Protein AF-A0A4Y8UQX4-F1 (afdb_monomer_lite)

InterPro domains:
  IPR057727 WCX domain [PF25583] (5-45)

Secondary structure (DSSP, 8-state):
------------HHHHHHHHHHGGG----S-HHHHHHHHHHHHHHHHHHHH----SS--

Organism: NCBI:txid2518605

Foldseek 3Di:
DDDDDDDDDDDDPVNLVVQVVCPPNDADPDDPVVNVVNVVVVVLVVVCVVPVDNPPPDD

Structure (mmCIF, N/CA/C/O backbone):
data_AF-A0A4Y8UQX4-F1
#
_entry.id   AF-A0A4Y8UQX4-F1
#
loop_
_atom_site.group_PDB
_atom_site.id
_atom_site.type_symbol
_atom_site.label_atom_id
_atom_site.label_alt_id
_atom_site.label_comp_id
_atom_site.label_asym_id
_atom_site.label_entity_id
_atom_site.label_seq_id
_atom_site.pdbx_PDB_ins_code
_atom_site.Cartn_x
_atom_site.Cartn_y
_atom_site.Cartn_z
_atom_site.occupancy
_atom_site.B_iso_or_equiv
_atom_site.auth_seq_id
_atom_site.auth_comp_id
_atom_site.auth_asym_id
_atom_site.auth_atom_id
_atom_site.pdbx_PDB_model_num
ATOM 1 N N . MET A 1 1 ? -14.683 -4.045 -17.399 1.00 77.00 1 MET A N 1
ATOM 2 C CA . MET A 1 1 ? -13.477 -4.333 -18.206 1.00 77.00 1 MET A CA 1
ATOM 3 C C . MET A 1 1 ? -12.301 -3.706 -17.477 1.00 77.00 1 MET A C 1
ATOM 5 O O . MET A 1 1 ? -12.391 -2.523 -17.181 1.00 77.00 1 MET A O 1
ATOM 9 N N . TYR A 1 2 ? -11.277 -4.473 -17.108 1.00 80.94 2 TYR A N 1
ATOM 10 C CA . TYR A 1 2 ? -10.069 -3.933 -16.475 1.00 80.94 2 TYR A CA 1
ATOM 11 C C . TYR A 1 2 ? -8.904 -4.001 -17.470 1.00 80.94 2 TYR A C 1
ATOM 13 O O . TYR A 1 2 ? -8.952 -4.779 -18.424 1.00 80.94 2 TYR A O 1
ATOM 21 N N . ARG A 1 3 ? -7.902 -3.137 -17.297 1.00 90.50 3 ARG A N 1
ATOM 22 C CA . ARG A 1 3 ? -6.679 -3.127 -18.106 1.00 90.50 3 ARG A CA 1
ATOM 23 C C . ARG A 1 3 ? -5.49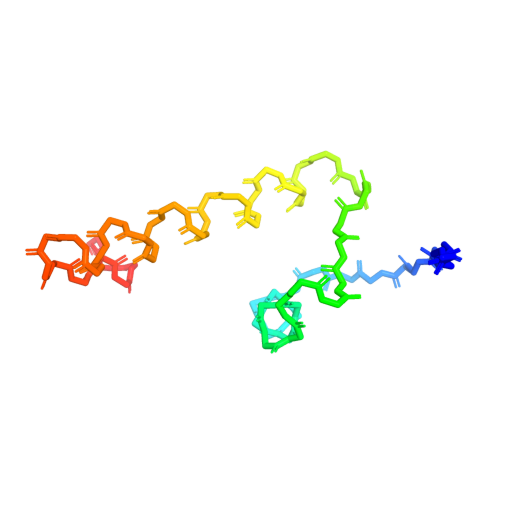9 -3.419 -17.198 1.00 90.50 3 ARG A C 1
ATOM 25 O O . ARG A 1 3 ? -5.397 -2.832 -16.125 1.00 90.50 3 ARG A O 1
ATOM 32 N N . GLU A 1 4 ? -4.638 -4.325 -17.634 1.00 92.62 4 GLU A N 1
ATOM 33 C CA . GLU A 1 4 ? -3.417 -4.667 -16.914 1.00 92.62 4 GLU A CA 1
ATOM 34 C C . GLU A 1 4 ? -2.256 -3.822 -17.435 1.00 92.62 4 GLU A C 1
ATOM 36 O O . GLU A 1 4 ? -2.079 -3.657 -18.642 1.00 92.62 4 GLU A O 1
ATOM 41 N N . TYR A 1 5 ? -1.458 -3.301 -16.507 1.00 90.38 5 TYR A N 1
ATOM 42 C CA . TYR A 1 5 ? -0.244 -2.553 -16.797 1.00 90.38 5 TYR A CA 1
ATOM 43 C C . TYR A 1 5 ? 0.905 -3.180 -16.013 1.00 90.38 5 TYR A C 1
ATOM 45 O O . TYR A 1 5 ? 0.740 -3.556 -14.854 1.00 90.38 5 TYR A O 1
ATOM 53 N N . THR A 1 6 ? 2.073 -3.289 -16.644 1.00 92.44 6 THR A N 1
ATOM 54 C CA . THR A 1 6 ? 3.316 -3.673 -15.966 1.00 92.44 6 THR A CA 1
ATOM 55 C C . THR A 1 6 ? 4.224 -2.456 -15.929 1.00 92.44 6 THR A C 1
ATOM 57 O O . THR A 1 6 ? 4.520 -1.877 -16.972 1.00 92.44 6 THR A O 1
ATOM 60 N N . LEU A 1 7 ? 4.645 -2.061 -14.729 1.00 88.44 7 LEU A N 1
ATOM 61 C CA . LEU A 1 7 ? 5.488 -0.893 -14.505 1.00 88.44 7 LEU A CA 1
ATOM 62 C C . LEU A 1 7 ? 6.716 -1.306 -13.692 1.00 88.44 7 LEU A C 1
ATOM 64 O O . LEU A 1 7 ? 6.586 -1.992 -12.679 1.00 88.44 7 LEU A O 1
ATOM 68 N N . THR A 1 8 ? 7.898 -0.864 -14.112 1.00 89.94 8 THR A N 1
ATOM 69 C CA . THR A 1 8 ? 9.136 -1.050 -13.346 1.00 89.94 8 THR A CA 1
ATOM 70 C C . THR A 1 8 ? 9.409 0.223 -12.565 1.00 89.94 8 THR A C 1
ATOM 72 O O . THR A 1 8 ? 9.905 1.203 -13.115 1.00 89.94 8 THR A O 1
ATOM 75 N N . VAL A 1 9 ? 9.062 0.215 -11.282 1.00 85.06 9 VAL A N 1
ATOM 76 C CA . VAL A 1 9 ? 9.243 1.352 -10.375 1.00 85.06 9 VAL A CA 1
ATOM 77 C C . VAL A 1 9 ? 9.939 0.909 -9.099 1.00 85.06 9 VAL A C 1
ATOM 79 O O . VAL A 1 9 ? 9.858 -0.254 -8.705 1.00 85.06 9 VAL A O 1
ATOM 82 N N . ARG A 1 10 ? 10.604 1.852 -8.430 1.00 85.50 10 ARG A N 1
ATOM 83 C CA . ARG A 1 10 ? 11.031 1.678 -7.043 1.00 85.50 10 ARG A CA 1
ATOM 84 C C . ARG A 1 10 ? 9.921 2.249 -6.154 1.00 85.50 10 ARG A C 1
ATOM 86 O O . ARG A 1 10 ? 9.797 3.471 -6.122 1.00 85.50 10 ARG A O 1
ATOM 93 N N . PRO A 1 11 ? 9.104 1.415 -5.486 1.00 77.06 11 PRO A N 1
ATOM 94 C CA . PRO A 1 11 ? 8.000 1.913 -4.675 1.00 77.06 11 PRO A CA 1
ATOM 95 C C . PRO A 1 11 ? 8.556 2.770 -3.531 1.00 77.06 11 PRO A C 1
ATOM 97 O O . PRO A 1 11 ? 9.301 2.288 -2.680 1.00 77.06 11 PRO A O 1
ATOM 100 N N . SER A 1 12 ? 8.254 4.067 -3.578 1.00 86.56 12 SER A N 1
ATOM 101 C CA . SER A 1 12 ? 8.517 5.032 -2.512 1.00 86.56 12 SER A CA 1
ATOM 102 C C . SER A 1 12 ? 7.237 5.283 -1.716 1.00 86.56 12 SER A C 1
ATOM 104 O O . SER A 1 12 ? 6.145 4.908 -2.146 1.00 86.56 12 SER A O 1
ATOM 106 N N . ARG A 1 13 ? 7.355 5.976 -0.578 1.00 86.19 13 ARG A N 1
ATOM 107 C CA . ARG A 1 13 ? 6.191 6.432 0.195 1.00 86.19 13 ARG A CA 1
ATOM 108 C C . ARG A 1 13 ? 5.209 7.223 -0.679 1.00 86.19 13 ARG A C 1
ATOM 110 O O . ARG A 1 13 ? 4.018 6.948 -0.637 1.00 86.19 13 ARG A O 1
ATOM 117 N N . ASP A 1 14 ? 5.708 8.135 -1.512 1.00 88.31 14 ASP A N 1
ATOM 118 C CA . ASP A 1 14 ? 4.867 8.951 -2.400 1.00 88.31 14 ASP A CA 1
ATOM 119 C C . ASP A 1 14 ? 4.121 8.096 -3.430 1.00 88.31 14 ASP A C 1
ATOM 121 O O . ASP A 1 14 ? 2.952 8.340 -3.712 1.00 88.31 14 ASP A O 1
ATOM 125 N N . PHE A 1 15 ? 4.762 7.042 -3.948 1.00 89.50 15 PHE A N 1
ATOM 126 C CA . PHE A 1 15 ? 4.114 6.115 -4.874 1.00 89.50 15 PHE A CA 1
ATOM 127 C C . PHE A 1 15 ? 2.951 5.363 -4.213 1.00 89.50 15 PHE A C 1
ATOM 129 O O . PHE A 1 15 ? 1.888 5.227 -4.813 1.00 89.50 15 PHE A O 1
ATOM 136 N N . LEU A 1 16 ? 3.128 4.904 -2.969 1.00 90.06 16 LEU A N 1
ATOM 137 C CA . LEU A 1 16 ? 2.052 4.267 -2.202 1.00 90.06 16 LEU A CA 1
ATOM 138 C C . LEU A 1 16 ? 0.891 5.236 -1.953 1.00 90.06 16 LEU A C 1
ATOM 140 O O . LEU A 1 16 ? -0.269 4.854 -2.101 1.00 90.06 16 LEU A O 1
ATOM 144 N N . GLN A 1 17 ? 1.196 6.496 -1.636 1.00 89.50 17 GLN A N 1
ATOM 145 C CA . GLN A 1 17 ? 0.174 7.524 -1.437 1.00 89.50 17 GLN A CA 1
ATOM 146 C C . GLN A 1 17 ? -0.616 7.809 -2.715 1.00 89.50 17 GLN A C 1
ATOM 148 O O . GLN A 1 17 ? -1.838 7.921 -2.650 1.00 89.50 17 GLN A O 1
ATOM 153 N N . GLU A 1 18 ? 0.037 7.846 -3.876 1.00 90.44 18 GLU A N 1
ATOM 154 C CA . GLU A 1 18 ? -0.653 8.017 -5.160 1.00 90.44 18 GLU A CA 1
ATOM 155 C C . GLU A 1 18 ? -1.594 6.836 -5.459 1.00 90.44 18 GLU A C 1
ATOM 157 O O . GLU A 1 18 ? -2.731 7.018 -5.901 1.00 90.44 18 GLU A O 1
ATOM 162 N N . LEU A 1 19 ? -1.163 5.605 -5.156 1.00 90.62 19 LEU A N 1
ATOM 163 C CA . LEU A 1 19 ? -2.023 4.425 -5.286 1.00 90.62 19 LEU A CA 1
ATOM 164 C C . LEU A 1 19 ? -3.260 4.523 -4.382 1.00 90.62 19 LEU A C 1
ATOM 166 O O . LEU A 1 19 ? -4.369 4.215 -4.822 1.00 90.62 19 LEU A O 1
ATOM 170 N N . LEU A 1 20 ? -3.085 4.968 -3.135 1.00 90.00 20 LEU A N 1
ATOM 171 C CA . LEU A 1 20 ? -4.185 5.161 -2.187 1.00 90.00 20 LEU A CA 1
ATOM 172 C C . LEU A 1 20 ? -5.115 6.304 -2.609 1.00 90.00 20 LEU A C 1
ATOM 174 O O . LEU A 1 20 ? -6.332 6.171 -2.473 1.00 90.00 20 LEU A O 1
ATOM 178 N N . TRP A 1 21 ? -4.569 7.379 -3.182 1.00 91.69 21 TRP A N 1
ATOM 179 C CA . TRP A 1 21 ? -5.327 8.515 -3.710 1.00 91.69 21 TRP A CA 1
ATOM 180 C C . TRP A 1 21 ? -6.287 8.098 -4.829 1.00 91.69 21 TRP A C 1
ATOM 182 O O . TRP A 1 21 ? -7.451 8.506 -4.855 1.00 91.69 21 TRP A O 1
ATOM 192 N N . HIS A 1 22 ? -5.842 7.211 -5.722 1.00 90.94 22 HIS A N 1
ATOM 193 C CA . HIS A 1 22 ? -6.700 6.636 -6.759 1.00 90.94 22 HIS A CA 1
ATOM 194 C C . HIS A 1 22 ? -7.698 5.589 -6.233 1.00 90.94 22 HIS A C 1
ATOM 196 O O . HIS A 1 22 ? -8.664 5.254 -6.933 1.00 90.94 22 HIS A O 1
ATOM 202 N N . GLY A 1 23 ? -7.501 5.093 -5.010 1.00 86.06 23 GLY A N 1
ATOM 203 C CA . GLY A 1 23 ? -8.414 4.199 -4.309 1.00 86.06 23 GLY A CA 1
ATOM 204 C C . GLY A 1 23 ? -8.751 2.947 -5.119 1.00 86.06 23 GLY A C 1
ATOM 205 O O . GLY A 1 23 ? -7.879 2.228 -5.591 1.00 86.06 23 GLY A O 1
ATOM 206 N N . ARG A 1 24 ? -10.047 2.680 -5.314 1.00 85.62 24 ARG A N 1
ATOM 207 C CA . ARG A 1 24 ? -10.535 1.464 -5.999 1.00 85.62 24 ARG A CA 1
ATOM 208 C C . ARG A 1 24 ? -10.296 1.449 -7.515 1.00 85.62 24 ARG A C 1
ATOM 210 O O . ARG A 1 24 ? -10.600 0.444 -8.153 1.00 85.62 24 ARG A O 1
ATOM 217 N N . ASN A 1 25 ? -9.786 2.537 -8.095 1.00 89.19 25 ASN A N 1
ATOM 218 C CA . ASN A 1 25 ? -9.520 2.616 -9.533 1.00 89.19 25 ASN A CA 1
ATOM 219 C C . ASN A 1 25 ? -8.221 1.905 -9.935 1.00 89.19 25 ASN A C 1
ATOM 221 O O . ASN A 1 25 ? -8.064 1.545 -11.102 1.00 89.19 25 ASN A O 1
ATOM 225 N N . ILE A 1 26 ? -7.303 1.696 -8.986 1.00 90.38 26 ILE A N 1
ATOM 226 C CA . ILE A 1 26 ? -6.024 1.020 -9.208 1.00 90.38 26 ILE A CA 1
ATOM 227 C C . ILE A 1 26 ? -5.854 -0.073 -8.153 1.00 90.38 26 ILE A C 1
ATOM 229 O O . ILE A 1 26 ? -6.097 0.136 -6.971 1.00 90.38 26 ILE A O 1
ATOM 233 N N . ILE A 1 27 ? -5.432 -1.261 -8.587 1.00 90.12 27 ILE A N 1
ATOM 234 C CA . ILE A 1 27 ? -5.185 -2.404 -7.704 1.00 90.12 27 ILE A CA 1
ATOM 235 C C . ILE A 1 27 ? -3.805 -2.974 -8.017 1.00 90.12 27 ILE A C 1
ATOM 237 O O . ILE A 1 27 ? -3.464 -3.212 -9.177 1.00 90.12 27 ILE A O 1
ATOM 241 N N . VAL A 1 28 ? -3.023 -3.239 -6.971 1.00 90.88 28 VAL A N 1
ATOM 242 C CA . VAL A 1 28 ? -1.737 -3.931 -7.090 1.00 90.88 28 VAL A CA 1
ATOM 243 C C . VAL A 1 28 ? -1.985 -5.432 -7.225 1.00 90.88 28 VAL A C 1
ATOM 245 O O . VAL A 1 28 ? -2.417 -6.090 -6.279 1.00 90.88 28 VAL A O 1
ATOM 248 N N . LEU A 1 29 ? -1.690 -5.986 -8.403 1.00 91.94 29 LEU A N 1
ATOM 249 C CA . LEU A 1 29 ? -1.744 -7.433 -8.643 1.00 91.94 29 LEU A CA 1
ATOM 250 C C . LEU A 1 29 ? -0.445 -8.129 -8.211 1.00 91.94 29 LEU A C 1
ATOM 252 O O . LEU A 1 29 ? -0.488 -9.176 -7.566 1.00 91.94 29 LEU A O 1
ATOM 256 N N . LYS A 1 30 ? 0.712 -7.551 -8.564 1.00 91.62 30 LYS A N 1
ATOM 257 C CA . LYS A 1 30 ? 2.060 -8.055 -8.253 1.00 91.62 30 LYS A CA 1
ATOM 258 C C . LYS A 1 30 ? 3.037 -6.878 -8.050 1.00 91.62 30 LYS A C 1
ATOM 260 O O . LYS A 1 30 ? 2.827 -5.841 -8.676 1.00 91.62 30 LYS A O 1
ATOM 265 N N . PRO A 1 31 ? 4.111 -7.037 -7.250 1.00 92.69 31 PRO A N 1
ATOM 266 C CA . PRO A 1 31 ? 4.433 -8.217 -6.441 1.00 92.69 31 PRO A CA 1
ATOM 267 C C . PRO A 1 31 ? 3.502 -8.362 -5.228 1.00 92.69 31 PRO A C 1
ATOM 269 O O . PRO A 1 31 ? 2.865 -7.405 -4.795 1.00 92.69 31 PRO A O 1
ATOM 272 N N . GLU A 1 32 ? 3.414 -9.577 -4.680 1.00 94.81 32 GLU A N 1
ATOM 273 C CA . GLU A 1 32 ? 2.549 -9.857 -3.528 1.00 94.81 32 GLU A CA 1
ATOM 274 C C . GLU A 1 32 ? 2.925 -9.034 -2.291 1.00 94.81 32 GLU A C 1
ATOM 276 O O . GLU A 1 32 ? 2.032 -8.574 -1.587 1.00 94.81 32 GLU A O 1
ATOM 281 N N . SER A 1 33 ? 4.218 -8.790 -2.069 1.00 92.62 33 SER A N 1
ATOM 282 C CA . SER A 1 33 ? 4.706 -7.956 -0.966 1.00 92.62 33 SER A CA 1
ATOM 283 C C . SER A 1 33 ? 4.071 -6.564 -0.971 1.00 92.62 33 SER A C 1
ATOM 285 O O . SER A 1 33 ? 3.499 -6.153 0.032 1.00 92.62 33 SER A O 1
ATOM 287 N N . LEU A 1 34 ? 4.081 -5.887 -2.123 1.00 91.69 34 LEU A N 1
ATOM 288 C CA . LEU A 1 34 ? 3.481 -4.560 -2.292 1.00 91.69 34 LEU A CA 1
ATOM 289 C C . LEU A 1 34 ? 1.958 -4.596 -2.103 1.00 91.69 34 LEU A C 1
ATOM 291 O O . LEU A 1 34 ? 1.365 -3.696 -1.514 1.00 91.69 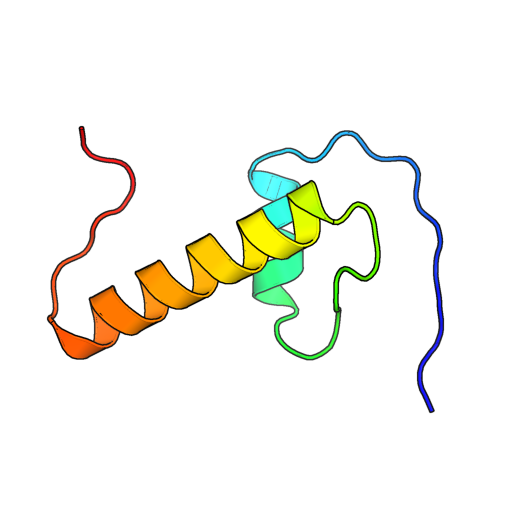34 LEU A O 1
ATOM 295 N N . ARG A 1 35 ? 1.303 -5.656 -2.587 1.00 92.50 35 ARG A N 1
ATOM 296 C CA . ARG A 1 35 ? -0.140 -5.847 -2.393 1.00 92.50 35 ARG A CA 1
ATOM 297 C C . ARG A 1 35 ? -0.491 -6.002 -0.910 1.00 92.50 35 ARG A C 1
ATOM 299 O O . ARG A 1 35 ? -1.473 -5.418 -0.461 1.00 92.50 35 ARG A O 1
ATOM 306 N N . LEU A 1 36 ? 0.288 -6.782 -0.159 1.00 94.12 36 LEU A N 1
ATOM 307 C CA . LEU A 1 36 ? 0.095 -6.972 1.282 1.00 94.12 36 LEU A CA 1
ATOM 308 C C . LEU A 1 36 ? 0.367 -5.686 2.068 1.00 94.12 36 LEU A C 1
ATOM 310 O O . LEU A 1 36 ? -0.387 -5.382 2.988 1.00 94.12 36 LEU A O 1
ATOM 314 N N . GLU A 1 37 ? 1.375 -4.912 1.670 1.00 92.31 37 GLU A N 1
ATOM 315 C CA . GLU A 1 37 ? 1.673 -3.595 2.244 1.00 92.31 37 GLU A CA 1
ATOM 316 C C . GLU A 1 37 ? 0.491 -2.625 2.082 1.00 92.31 37 GLU A C 1
ATOM 318 O O . GLU A 1 37 ? 0.015 -2.064 3.067 1.00 92.31 37 GLU A O 1
ATOM 323 N N . MET A 1 38 ? -0.077 -2.517 0.873 1.00 92.31 38 MET A N 1
ATOM 324 C CA . MET A 1 38 ? -1.280 -1.708 0.616 1.00 92.31 38 MET A CA 1
ATOM 325 C C . MET A 1 38 ? -2.480 -2.149 1.469 1.00 92.31 38 MET A C 1
ATOM 327 O O . MET A 1 38 ? -3.219 -1.313 1.987 1.00 92.31 38 MET A O 1
ATOM 331 N N . ILE A 1 39 ? -2.681 -3.462 1.640 1.00 92.81 39 ILE A N 1
ATOM 332 C CA . ILE A 1 39 ? -3.736 -3.999 2.514 1.00 92.81 39 ILE A CA 1
ATOM 333 C C . ILE A 1 39 ? -3.483 -3.615 3.977 1.00 92.81 39 ILE A C 1
ATOM 335 O O . ILE A 1 39 ? -4.441 -3.299 4.681 1.00 92.81 39 ILE A O 1
ATOM 339 N N . GLY A 1 40 ? -2.227 -3.646 4.431 1.00 92.81 40 GLY A N 1
ATOM 340 C CA . GLY A 1 40 ? -1.831 -3.214 5.773 1.00 92.81 40 GLY A CA 1
ATOM 341 C C . GLY A 1 40 ? -2.232 -1.766 6.034 1.00 92.81 40 GLY A C 1
ATOM 342 O O . GLY A 1 40 ? -3.009 -1.509 6.949 1.00 92.81 40 GLY A O 1
ATOM 343 N N . ILE A 1 41 ? -1.834 -0.855 5.142 1.00 91.06 41 ILE A N 1
ATOM 344 C CA . ILE A 1 41 ? -2.167 0.573 5.258 1.00 91.06 41 ILE A CA 1
ATOM 345 C C . ILE A 1 41 ? -3.686 0.785 5.316 1.00 91.06 41 ILE A C 1
ATOM 347 O O . ILE A 1 41 ? -4.187 1.502 6.178 1.00 91.06 41 ILE A O 1
ATOM 351 N N . LEU A 1 42 ? -4.450 0.121 4.441 1.00 91.56 42 LEU A N 1
ATOM 352 C CA . LEU A 1 42 ? -5.912 0.237 4.436 1.00 91.56 42 LEU A CA 1
ATOM 353 C C . LEU A 1 42 ? -6.554 -0.280 5.733 1.00 91.56 42 LEU A C 1
ATOM 355 O O . LEU A 1 42 ? -7.545 0.294 6.194 1.00 91.56 42 LEU A O 1
ATOM 359 N N . LYS A 1 43 ? -6.014 -1.349 6.331 1.00 92.75 43 LYS A N 1
ATOM 360 C CA . LYS A 1 43 ? -6.484 -1.861 7.627 1.00 92.75 43 LYS A CA 1
ATOM 361 C C . LYS A 1 43 ? -6.185 -0.882 8.755 1.00 92.75 43 LYS A C 1
ATOM 363 O O . LYS A 1 43 ? -7.074 -0.633 9.563 1.00 92.75 43 LYS A O 1
ATOM 368 N N . ASP A 1 44 ? -4.993 -0.297 8.774 1.00 91.56 44 ASP A N 1
ATOM 369 C CA . ASP A 1 44 ? -4.600 0.682 9.790 1.00 91.56 44 ASP A CA 1
ATOM 370 C C . ASP A 1 44 ? -5.443 1.957 9.692 1.00 91.56 44 ASP A C 1
ATOM 372 O O . ASP A 1 44 ? -5.934 2.459 10.705 1.00 91.56 44 ASP A O 1
ATOM 376 N N . MET A 1 45 ? -5.717 2.429 8.470 1.00 90.19 45 MET A N 1
ATOM 377 C CA . MET A 1 45 ? -6.660 3.525 8.232 1.00 90.19 45 MET A CA 1
ATOM 378 C C . MET A 1 45 ? -8.060 3.173 8.740 1.00 90.19 45 MET A C 1
ATOM 380 O O . MET A 1 45 ? -8.674 3.970 9.442 1.00 90.19 45 MET A O 1
ATOM 384 N N . THR A 1 46 ? -8.560 1.977 8.411 1.00 91.56 46 THR A N 1
ATOM 385 C CA . THR A 1 46 ? -9.889 1.518 8.851 1.00 91.56 46 THR A CA 1
ATOM 386 C C . THR A 1 46 ? -9.972 1.500 10.373 1.00 91.56 46 THR A C 1
ATOM 388 O O . THR A 1 46 ? -10.878 2.105 10.939 1.00 91.56 46 THR A O 1
ATOM 391 N N . LYS A 1 47 ? -8.974 0.904 11.033 1.00 91.94 47 LYS A N 1
ATOM 392 C CA . LYS A 1 47 ? -8.861 0.895 12.492 1.00 91.94 47 LYS A CA 1
ATOM 393 C C . LYS A 1 47 ? -8.858 2.315 13.057 1.00 91.94 47 LYS A C 1
ATOM 395 O O . LYS A 1 47 ? -9.578 2.575 14.011 1.00 91.94 47 LYS A O 1
ATOM 400 N N . SER A 1 48 ? -8.114 3.236 12.444 1.00 90.69 48 SER A N 1
ATOM 401 C CA . SER A 1 48 ? -8.049 4.633 12.896 1.00 90.69 48 SER A CA 1
ATOM 402 C C . SER A 1 48 ? -9.420 5.317 12.850 1.00 90.69 48 SER A C 1
ATOM 404 O O . SER A 1 48 ? -9.768 6.065 13.760 1.00 90.69 48 SER A O 1
ATOM 406 N N . TYR A 1 49 ? -10.235 5.030 11.829 1.00 90.25 49 TYR A N 1
ATOM 407 C CA . TYR A 1 49 ? -11.613 5.528 11.756 1.00 90.25 49 TYR A CA 1
ATOM 408 C C . TYR A 1 49 ? -12.554 4.856 12.764 1.00 90.25 49 TYR A C 1
ATOM 410 O O . TYR A 1 49 ? -13.492 5.497 13.232 1.00 90.25 49 TYR A O 1
ATOM 418 N N . GLU A 1 50 ? -12.327 3.585 13.0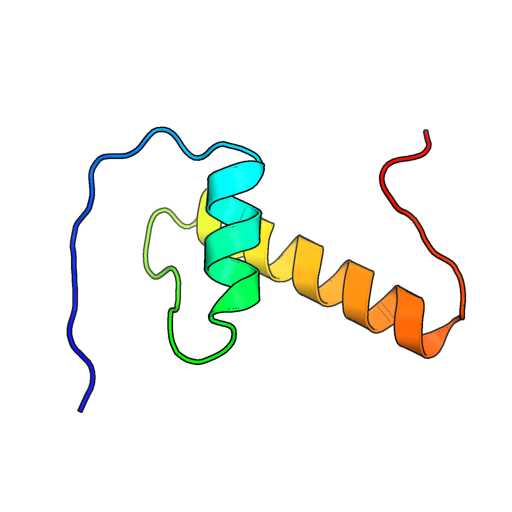91 1.00 93.81 50 GLU A N 1
ATOM 419 C CA . GLU A 1 50 ? -13.145 2.830 14.047 1.00 93.81 50 GLU A CA 1
ATOM 420 C C . GLU A 1 50 ? -12.845 3.200 15.506 1.00 93.81 50 GLU A C 1
ATOM 422 O O . GLU A 1 50 ? -13.769 3.275 16.317 1.00 93.81 50 GLU A O 1
ATOM 427 N N . THR A 1 51 ? -11.576 3.429 15.854 1.00 92.44 51 THR A N 1
ATOM 428 C CA . THR A 1 51 ? -11.139 3.671 17.239 1.00 92.44 51 THR A CA 1
ATOM 429 C C . THR A 1 51 ? -10.880 5.142 17.553 1.00 92.44 51 THR A C 1
ATOM 431 O O . THR A 1 51 ? -10.868 5.519 18.723 1.00 92.44 51 THR A O 1
ATOM 434 N N . GLY A 1 52 ? -10.668 5.981 16.535 1.00 88.12 52 GLY A N 1
ATOM 435 C CA . GLY A 1 52 ? -10.208 7.361 16.704 1.00 88.12 52 GLY A CA 1
ATOM 436 C C . GLY A 1 52 ? -8.714 7.487 17.034 1.00 88.12 52 GLY A C 1
ATOM 437 O O . GLY A 1 52 ? -8.247 8.594 17.297 1.00 88.12 52 GLY A O 1
ATOM 438 N N . GLU A 1 53 ? -7.957 6.385 17.022 1.00 83.94 53 GLU A N 1
ATOM 439 C CA . GLU A 1 53 ? -6.513 6.374 17.279 1.00 83.94 53 GLU A CA 1
ATOM 440 C C . GLU A 1 53 ? -5.737 6.457 15.958 1.00 83.94 53 GLU A C 1
ATOM 442 O O . GLU A 1 53 ? -5.807 5.547 15.134 1.00 83.94 53 GLU A O 1
ATO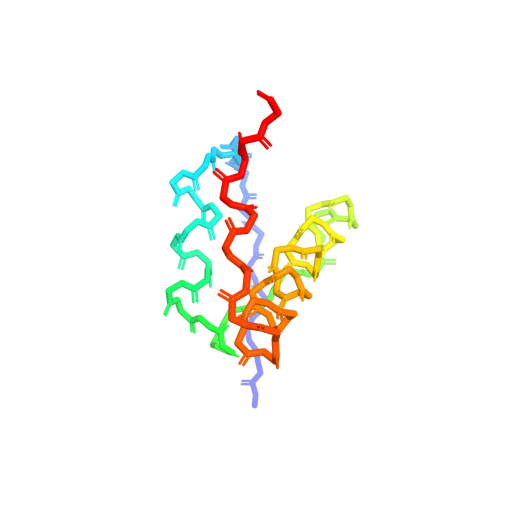M 447 N N . CYS A 1 54 ? -4.962 7.524 15.754 1.00 74.38 54 CYS A N 1
ATOM 448 C CA . CYS A 1 54 ? -4.092 7.664 14.583 1.00 74.38 54 CYS A CA 1
ATOM 449 C C . CYS A 1 54 ? -2.696 7.094 14.869 1.00 74.38 54 CYS A C 1
ATOM 451 O O . CYS A 1 54 ? -1.854 7.778 15.444 1.00 74.38 54 CYS A O 1
ATOM 453 N N . LEU A 1 55 ? -2.420 5.876 14.403 1.00 67.06 55 LEU A N 1
ATOM 454 C CA . LEU A 1 55 ? -1.092 5.251 14.472 1.00 67.06 55 LEU A CA 1
ATOM 455 C C . LEU A 1 55 ? -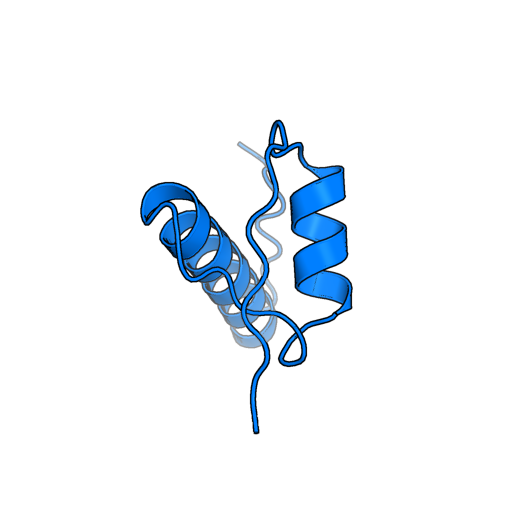0.265 5.614 13.226 1.00 67.06 55 LEU A C 1
ATOM 457 O O . LEU A 1 55 ? 0.120 4.753 12.438 1.00 67.06 55 LEU A O 1
ATOM 461 N N . ASN A 1 56 ? -0.026 6.907 12.996 1.00 64.12 56 ASN A N 1
ATOM 462 C CA . ASN A 1 56 ? 0.732 7.387 11.831 1.00 64.12 56 ASN A CA 1
ATOM 463 C C . ASN A 1 56 ? 2.254 7.226 12.017 1.00 64.12 56 ASN A C 1
ATOM 465 O O . ASN A 1 56 ? 3.005 8.192 11.910 1.00 64.12 56 ASN A O 1
ATOM 469 N N . GLY A 1 57 ? 2.720 5.998 12.258 1.00 57.62 57 GLY A N 1
ATOM 470 C CA . GLY A 1 57 ? 4.151 5.685 12.330 1.00 57.62 57 GLY A CA 1
ATOM 471 C C . GLY A 1 57 ? 4.893 6.331 13.503 1.00 57.62 57 GLY A C 1
ATOM 472 O O . GLY A 1 57 ? 6.096 6.553 13.391 1.00 57.62 57 GLY A O 1
ATOM 473 N N . GLU A 1 58 ? 4.189 6.642 14.592 1.00 45.91 58 GLU A N 1
ATOM 474 C CA . GLU A 1 58 ? 4.812 6.941 15.881 1.00 45.91 58 GLU A CA 1
ATOM 475 C C . GLU A 1 58 ? 5.144 5.605 16.574 1.00 45.91 58 GLU A C 1
ATOM 477 O O . GLU A 1 58 ? 4.259 4.945 17.120 1.00 45.91 58 GLU A O 1
ATOM 482 N N . GLU A 1 59 ? 6.410 5.186 16.476 1.00 44.56 59 GLU A N 1
ATOM 483 C CA . GLU A 1 59 ? 7.092 4.389 17.513 1.00 44.56 59 GLU A CA 1
ATOM 484 C C . GLU A 1 59 ? 7.870 5.331 18.438 1.00 44.56 59 GLU A C 1
ATOM 486 O O . GLU A 1 59 ? 8.521 6.268 17.912 1.00 44.56 59 GLU A O 1
#

Sequence (59 aa):
MYREY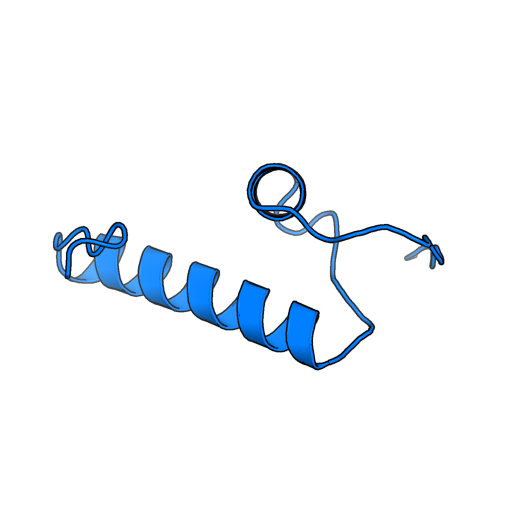TLTVRPSRDFLQELLWHGRNIIVLKPESLRLEMIGILKDMTKSYETGECLNGEE

pLDDT: mean 86.64, std 10.54, range [44.56, 94.81]

Radius of gyration: 13.04 Å; chains: 1; bounding box: 24×19×36 Å